Protein AF-A0A930LJI0-F1 (afdb_monomer_lite)

Foldseek 3Di:
DDDDPPVVQDDPPQDPVLVVVLVVLLVVLQQVQLLCQVVVPPDPVRVVVLVCDPVCVSRPDRAHALLSLLLVLLVVLVVVCVVCVNVVHHDDSLVSSLLSLLLLCVLLPHDADPLADDRDDDPSSPDCSSNHHGPDDPLSNVQSNVSDRADCVRGPCVPDPDCSVVSSCSSVVSDDDDD

Structure (mmCIF, N/CA/C/O backbone):
data_AF-A0A930LJI0-F1
#
_entry.id   AF-A0A930LJI0-F1
#
loop_
_atom_site.group_PDB
_atom_site.id
_atom_site.type_symbol
_atom_site.label_atom_id
_atom_site.label_alt_id
_atom_site.label_comp_id
_atom_site.label_asym_id
_atom_site.label_entity_id
_atom_site.label_seq_id
_atom_site.pdbx_PDB_ins_code
_atom_site.Cartn_x
_atom_site.Cartn_y
_atom_site.Cartn_z
_atom_site.occupancy
_atom_site.B_iso_or_equiv
_atom_site.auth_seq_id
_atom_site.auth_comp_id
_atom_site.auth_asym_id
_atom_site.auth_atom_id
_atom_site.pdbx_PDB_model_num
ATOM 1 N N . MET A 1 1 ? 34.549 14.555 -24.178 1.00 36.34 1 MET A N 1
ATOM 2 C CA . MET A 1 1 ? 34.384 14.523 -22.711 1.00 36.34 1 MET A CA 1
ATOM 3 C C . MET A 1 1 ? 33.889 13.132 -22.368 1.00 36.34 1 MET A C 1
ATOM 5 O O . MET A 1 1 ? 32.876 12.730 -22.919 1.00 36.34 1 MET A O 1
ATOM 9 N N . SER A 1 2 ? 34.668 12.366 -21.606 1.00 37.19 2 SER A N 1
ATOM 10 C CA . SER A 1 2 ? 34.331 10.995 -21.212 1.00 37.19 2 SER A CA 1
ATOM 11 C C . SER A 1 2 ? 33.710 11.066 -19.825 1.00 37.19 2 SER A C 1
ATOM 13 O O . SER A 1 2 ? 34.417 11.401 -18.879 1.00 37.19 2 SER A O 1
ATOM 15 N N . PHE A 1 3 ? 32.410 10.811 -19.707 1.00 37.75 3 PHE A N 1
ATOM 16 C CA . PHE A 1 3 ? 31.787 10.624 -18.401 1.00 37.75 3 PHE A CA 1
ATOM 17 C C . PHE A 1 3 ? 32.115 9.206 -17.932 1.00 37.75 3 PHE A C 1
ATOM 19 O O . PHE A 1 3 ? 31.869 8.235 -18.645 1.00 37.75 3 PHE A O 1
ATOM 26 N N . SER A 1 4 ? 32.762 9.103 -16.773 1.00 39.03 4 SER A N 1
ATOM 27 C CA . SER A 1 4 ? 33.000 7.835 -16.090 1.00 39.03 4 SER A CA 1
ATOM 28 C C . SER A 1 4 ? 31.652 7.287 -15.625 1.00 39.03 4 SER A C 1
ATOM 30 O O . SER A 1 4 ? 30.961 7.942 -14.852 1.00 39.03 4 SER A O 1
ATOM 32 N N . SER A 1 5 ? 31.275 6.087 -16.067 1.00 45.69 5 SER A N 1
ATOM 33 C CA . SER A 1 5 ? 30.042 5.400 -15.649 1.00 45.69 5 SER A CA 1
ATOM 34 C C . SER A 1 5 ? 30.022 4.998 -14.166 1.00 45.69 5 SER A C 1
ATOM 36 O O . SER A 1 5 ? 29.050 4.415 -13.703 1.00 45.69 5 SER A O 1
ATOM 38 N N . VAL A 1 6 ? 31.090 5.289 -13.416 1.00 44.69 6 VAL A N 1
ATOM 39 C CA . VAL A 1 6 ? 31.307 4.802 -12.046 1.00 44.69 6 VAL A CA 1
ATOM 40 C C . VAL A 1 6 ? 30.708 5.735 -10.979 1.00 44.69 6 VAL A C 1
ATOM 42 O O . VAL A 1 6 ? 30.554 5.330 -9.832 1.00 44.69 6 VAL A O 1
ATOM 45 N N . GLU A 1 7 ? 30.338 6.975 -11.321 1.00 43.44 7 GLU A N 1
ATOM 46 C CA . GLU A 1 7 ? 29.794 7.933 -10.336 1.00 43.44 7 GLU A CA 1
ATOM 47 C C . GLU A 1 7 ? 28.295 7.758 -10.036 1.00 43.44 7 GLU A C 1
ATOM 49 O O . GLU A 1 7 ? 27.845 8.195 -8.982 1.00 43.44 7 GLU A O 1
ATOM 54 N N . PHE A 1 8 ? 27.528 7.073 -10.892 1.00 43.62 8 PHE A N 1
ATOM 55 C CA . PHE A 1 8 ? 26.078 6.894 -10.700 1.00 43.62 8 PHE A CA 1
ATOM 56 C C . PHE A 1 8 ? 25.689 5.707 -9.802 1.00 43.62 8 PHE A C 1
ATOM 58 O O . PHE A 1 8 ? 24.531 5.592 -9.418 1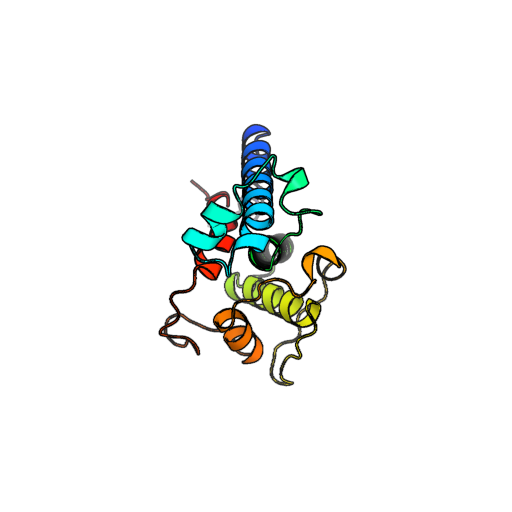.00 43.62 8 PHE A O 1
ATOM 65 N N . THR A 1 9 ? 26.631 4.829 -9.445 1.00 48.28 9 THR A N 1
ATOM 66 C CA . THR A 1 9 ? 26.336 3.548 -8.772 1.00 48.28 9 THR A CA 1
ATOM 67 C C . THR A 1 9 ? 26.712 3.516 -7.290 1.00 48.28 9 THR A C 1
ATOM 69 O O . THR A 1 9 ? 26.698 2.449 -6.674 1.00 48.28 9 THR A O 1
ATOM 72 N N . ARG A 1 10 ? 27.079 4.648 -6.672 1.00 48.38 10 ARG A N 1
ATOM 73 C CA . ARG A 1 10 ? 27.252 4.681 -5.213 1.00 48.38 10 ARG A CA 1
ATOM 74 C C . ARG A 1 10 ? 25.892 4.875 -4.556 1.00 48.38 10 ARG A C 1
ATOM 76 O O . ARG A 1 10 ? 25.404 5.997 -4.461 1.00 48.38 10 ARG A O 1
ATOM 83 N N . ALA A 1 11 ? 25.321 3.779 -4.055 1.00 53.91 11 ALA A N 1
ATOM 84 C CA . ALA A 1 11 ? 24.302 3.872 -3.020 1.00 53.91 11 ALA A CA 1
ATOM 85 C C . ALA A 1 11 ? 24.861 4.771 -1.898 1.00 53.91 11 ALA A C 1
ATOM 87 O O . ALA A 1 11 ? 25.997 4.540 -1.461 1.00 53.91 11 ALA A O 1
ATOM 88 N N . PRO A 1 12 ? 24.142 5.827 -1.480 1.00 58.97 12 PRO A N 1
ATOM 89 C CA . PRO A 1 12 ? 24.613 6.685 -0.403 1.00 58.97 12 PRO A CA 1
ATOM 90 C C . PRO A 1 12 ? 24.889 5.825 0.833 1.00 58.97 12 PRO A C 1
ATOM 92 O O . PRO A 1 12 ? 24.128 4.903 1.127 1.00 58.97 12 PRO A O 1
ATOM 95 N N . GLU A 1 13 ? 25.978 6.103 1.557 1.00 65.31 13 GLU A N 1
ATOM 96 C CA . GLU A 1 13 ? 26.191 5.472 2.861 1.00 65.31 13 GLU A CA 1
ATOM 97 C C . GLU A 1 13 ? 25.025 5.863 3.773 1.00 65.31 13 GLU A C 1
ATOM 99 O O . GLU A 1 13 ? 24.889 7.011 4.202 1.00 65.31 13 GLU A O 1
ATOM 104 N N . VAL A 1 14 ? 24.140 4.902 4.026 1.00 72.12 14 VAL A N 1
ATOM 105 C CA . VAL A 1 14 ? 22.992 5.100 4.899 1.00 72.12 14 VAL A CA 1
ATOM 106 C C . VAL A 1 14 ? 23.476 5.042 6.342 1.00 72.12 14 VAL A C 1
ATOM 108 O O . VAL A 1 14 ? 23.931 4.000 6.813 1.00 72.12 14 VAL A O 1
ATOM 111 N N . SER A 1 15 ? 23.369 6.159 7.062 1.00 82.69 15 SER A N 1
ATOM 112 C CA . SER A 1 15 ? 23.723 6.188 8.481 1.00 82.69 15 SER A CA 1
ATOM 113 C C . SER A 1 15 ? 22.776 5.300 9.300 1.00 82.69 15 SER A C 1
ATOM 115 O O . SER A 1 15 ? 21.596 5.138 8.965 1.00 82.69 15 SER A O 1
ATOM 117 N N . VAL A 1 16 ? 23.269 4.748 10.412 1.00 84.44 16 VAL A N 1
ATOM 118 C CA . VAL A 1 16 ? 22.453 3.940 11.338 1.00 84.44 16 VAL A CA 1
ATOM 119 C C . VAL A 1 16 ? 21.256 4.748 11.852 1.00 84.44 16 VAL A C 1
ATOM 121 O O . VAL A 1 16 ? 20.156 4.216 11.998 1.00 84.44 16 VAL A O 1
ATOM 124 N N . GLU A 1 17 ? 21.433 6.052 12.061 1.00 87.94 17 GLU A N 1
ATOM 125 C CA . GLU A 1 17 ? 20.367 6.970 12.462 1.00 87.94 17 GLU A CA 1
ATOM 126 C C . GLU A 1 17 ? 19.293 7.116 11.380 1.00 87.94 17 GLU A C 1
ATOM 128 O O . GLU A 1 17 ? 18.106 7.175 11.698 1.00 87.94 17 GLU A O 1
ATOM 133 N N . PHE A 1 18 ? 19.669 7.163 10.097 1.00 86.56 18 PHE A N 1
ATOM 134 C CA . PHE A 1 18 ? 18.693 7.203 9.009 1.00 86.56 18 PHE A CA 1
ATOM 135 C C . PHE A 1 18 ? 17.894 5.904 8.929 1.00 86.56 18 PHE A C 1
ATOM 137 O O . PHE A 1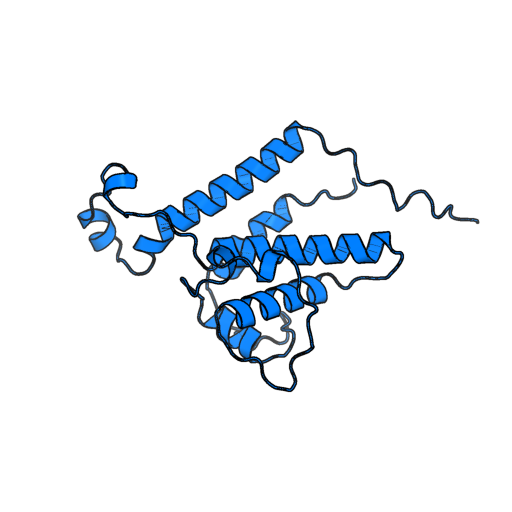 18 ? 16.665 5.962 8.935 1.00 86.56 18 PHE A O 1
ATOM 144 N N . ALA A 1 19 ? 18.562 4.749 8.947 1.00 87.06 19 ALA A N 1
ATOM 145 C CA . ALA A 1 19 ? 17.883 3.453 8.963 1.00 87.06 19 ALA A CA 1
ATOM 146 C C . ALA A 1 19 ? 16.935 3.326 10.172 1.00 87.06 19 ALA A C 1
ATOM 148 O O . ALA A 1 19 ? 15.802 2.860 10.041 1.00 87.06 19 ALA A O 1
ATOM 149 N N . GLY A 1 20 ? 17.360 3.821 11.341 1.00 91.38 20 GLY A N 1
ATOM 150 C CA . GLY A 1 20 ? 16.529 3.904 12.539 1.00 91.38 20 GLY A CA 1
ATOM 151 C C . GLY A 1 20 ? 15.285 4.778 12.356 1.00 91.38 20 GLY A C 1
ATOM 152 O O . GLY A 1 20 ? 14.198 4.373 12.765 1.00 91.38 20 GLY A O 1
ATOM 153 N N . ARG A 1 21 ? 15.409 5.942 11.703 1.00 90.19 21 ARG A N 1
ATOM 154 C CA . ARG A 1 21 ? 14.270 6.826 11.391 1.00 90.19 21 ARG A CA 1
ATOM 155 C C . ARG A 1 21 ? 13.293 6.195 10.405 1.00 90.19 21 ARG A C 1
ATOM 157 O O . ARG A 1 21 ? 12.093 6.267 10.644 1.00 90.19 21 ARG A O 1
ATOM 164 N N . VAL A 1 22 ? 13.791 5.553 9.347 1.00 90.44 22 VAL A N 1
ATOM 165 C CA . VAL A 1 22 ? 12.955 4.835 8.370 1.00 90.44 22 VAL A CA 1
ATOM 166 C C . VAL A 1 22 ? 12.169 3.731 9.071 1.00 90.44 22 VAL A C 1
ATOM 168 O O . VAL A 1 22 ? 10.948 3.680 8.971 1.00 90.44 22 VAL A O 1
ATOM 171 N N . ARG A 1 23 ? 12.846 2.889 9.859 1.00 91.94 23 ARG A N 1
ATOM 172 C CA . ARG A 1 23 ? 12.180 1.830 10.625 1.00 91.94 23 ARG A CA 1
ATOM 173 C C . ARG A 1 23 ? 11.162 2.396 11.615 1.00 91.94 23 ARG A C 1
ATOM 175 O O . ARG A 1 23 ? 10.063 1.866 11.717 1.00 91.94 23 ARG A O 1
ATOM 182 N N . GLY A 1 24 ? 11.515 3.465 12.329 1.00 93.88 24 GLY A N 1
ATOM 183 C CA . GLY A 1 24 ? 10.617 4.139 13.265 1.00 93.88 24 GLY A CA 1
ATOM 184 C C . GLY A 1 24 ? 9.353 4.662 12.586 1.00 93.88 24 GLY A C 1
ATOM 185 O O . GLY A 1 24 ? 8.263 4.432 13.099 1.00 93.88 24 GLY A O 1
ATOM 186 N N . LEU A 1 25 ? 9.494 5.290 11.413 1.00 93.06 25 LEU A N 1
ATOM 187 C CA . LEU A 1 25 ? 8.374 5.727 10.581 1.00 93.06 25 LEU A CA 1
ATOM 188 C C . LEU A 1 25 ? 7.480 4.540 10.208 1.00 93.06 25 LEU A C 1
ATOM 190 O O . LEU A 1 25 ? 6.297 4.567 10.518 1.00 93.06 25 LEU A O 1
ATOM 194 N N . LEU A 1 26 ? 8.040 3.484 9.610 1.00 93.00 26 LEU A N 1
ATOM 195 C CA . LEU A 1 26 ? 7.253 2.337 9.143 1.00 93.00 26 LEU A CA 1
ATOM 196 C C . LEU A 1 26 ? 6.532 1.618 10.290 1.00 93.00 26 LEU A C 1
ATOM 198 O O . LEU A 1 26 ? 5.349 1.309 10.170 1.00 93.00 26 LEU A O 1
ATOM 202 N N . CYS A 1 27 ? 7.204 1.403 11.425 1.00 94.06 27 CYS A N 1
ATOM 203 C CA . CYS A 1 27 ? 6.576 0.799 12.599 1.00 94.06 27 CYS A CA 1
ATOM 204 C C . CYS A 1 27 ? 5.474 1.689 13.190 1.00 94.06 27 CYS A C 1
ATOM 206 O O . CYS A 1 27 ? 4.432 1.175 13.586 1.00 94.06 27 CYS A O 1
ATOM 208 N N . ALA A 1 28 ? 5.685 3.007 13.261 1.00 93.69 28 ALA A N 1
ATOM 209 C CA . ALA A 1 28 ? 4.684 3.933 13.781 1.00 93.69 28 ALA A CA 1
ATOM 210 C C . ALA A 1 28 ? 3.472 4.052 12.846 1.00 93.69 28 ALA A C 1
ATOM 212 O O . ALA A 1 28 ? 2.344 4.078 13.330 1.00 93.69 28 ALA A O 1
ATOM 213 N N . SER A 1 29 ? 3.692 4.075 11.529 1.00 93.75 29 SER A N 1
ATOM 214 C CA . SER A 1 29 ? 2.626 4.051 10.525 1.00 93.75 29 SER A CA 1
ATOM 215 C C . SER A 1 29 ? 1.798 2.771 10.624 1.00 93.75 29 SER A C 1
ATOM 217 O O . SER A 1 29 ? 0.581 2.863 10.732 1.00 93.75 29 SER A O 1
ATOM 219 N N . ALA A 1 30 ? 2.442 1.601 10.686 1.00 94.44 30 ALA A N 1
ATOM 220 C CA . ALA A 1 30 ? 1.743 0.322 10.820 1.00 94.44 30 ALA A CA 1
ATOM 221 C C . ALA A 1 30 ? 0.980 0.198 12.148 1.00 94.44 30 ALA A C 1
ATOM 223 O O . ALA A 1 30 ? -0.122 -0.338 12.187 1.00 94.44 30 ALA A O 1
ATOM 224 N N . LEU A 1 31 ? 1.540 0.726 13.242 1.00 92.62 31 LEU A N 1
ATOM 225 C CA . LEU A 1 31 ? 0.843 0.783 14.526 1.00 92.62 31 LEU A CA 1
ATOM 226 C C . LEU A 1 31 ? -0.367 1.726 14.471 1.00 92.62 31 LEU A C 1
ATOM 228 O O . LEU A 1 31 ? -1.419 1.392 15.006 1.00 92.62 31 LEU A O 1
ATOM 232 N N . GLY A 1 32 ? -0.222 2.895 13.842 1.00 91.94 32 GLY A N 1
ATOM 233 C CA . GLY A 1 32 ? -1.313 3.850 13.660 1.00 91.94 32 GLY A CA 1
ATOM 234 C C . GLY A 1 32 ? -2.459 3.265 12.837 1.00 91.94 32 GLY A C 1
ATOM 235 O O . GLY A 1 32 ? -3.610 3.377 13.248 1.00 91.94 32 GLY A O 1
ATOM 236 N N . ASP A 1 33 ? -2.130 2.587 11.739 1.00 94.19 33 ASP A N 1
ATOM 237 C CA . ASP A 1 33 ? -3.077 1.820 10.929 1.00 94.19 33 ASP A CA 1
ATOM 238 C C . ASP A 1 33 ? -3.767 0.733 11.766 1.00 94.19 33 ASP A C 1
ATOM 240 O O . ASP A 1 33 ? -4.981 0.761 11.926 1.00 94.19 33 ASP A O 1
ATOM 244 N N . ALA A 1 34 ? -3.012 -0.155 12.421 1.00 92.50 34 ALA A N 1
ATOM 245 C CA . ALA A 1 34 ? -3.603 -1.255 13.184 1.00 92.50 34 ALA A CA 1
ATOM 246 C C . ALA A 1 34 ? -4.501 -0.798 14.351 1.00 92.50 34 ALA A C 1
ATOM 248 O O . ALA A 1 34 ? -5.465 -1.479 14.700 1.00 92.50 34 ALA A O 1
ATOM 249 N N . LEU A 1 35 ? -4.202 0.355 14.958 1.00 89.25 35 LEU A N 1
ATOM 250 C CA . LEU A 1 35 ? -5.051 0.969 15.983 1.00 89.25 35 LEU A CA 1
ATOM 251 C C . LEU A 1 35 ? -6.272 1.688 15.390 1.00 89.25 35 LEU A C 1
ATOM 253 O O . LEU A 1 35 ? -7.312 1.758 16.044 1.00 89.25 35 LEU A O 1
ATOM 257 N N . GLY A 1 36 ? -6.144 2.252 14.189 1.00 89.50 36 GLY A N 1
ATOM 258 C CA . GLY A 1 36 ? -7.196 3.006 13.510 1.00 89.50 36 GLY A CA 1
ATOM 259 C C . GLY A 1 36 ? -8.182 2.132 12.737 1.00 89.50 36 GLY A C 1
ATOM 260 O O . GLY A 1 36 ? -9.370 2.443 12.712 1.00 89.50 36 GLY A O 1
ATOM 261 N N . TYR A 1 37 ? -7.726 1.021 12.162 1.00 91.19 37 TYR A N 1
ATOM 262 C CA . TYR A 1 37 ? -8.519 0.146 11.300 1.00 91.19 37 TYR A CA 1
ATOM 263 C C . TYR A 1 37 ? -9.821 -0.357 11.958 1.00 91.19 37 TYR A C 1
ATOM 265 O O . TYR A 1 37 ? -10.884 -0.226 11.349 1.00 91.19 37 TYR A O 1
ATOM 273 N N . PRO A 1 38 ? -9.829 -0.824 13.225 1.00 87.75 38 PRO A N 1
ATOM 274 C CA . PRO A 1 38 ? -11.070 -1.214 13.901 1.00 87.75 38 PRO A CA 1
ATOM 275 C C . PRO A 1 38 ? -12.072 -0.063 14.111 1.00 87.75 38 PRO A C 1
ATOM 277 O O . PRO A 1 38 ? -13.231 -0.313 14.440 1.00 87.75 38 PRO A O 1
ATOM 280 N N . LEU A 1 39 ? -11.628 1.189 13.963 1.00 87.12 39 LEU A N 1
ATOM 281 C CA . LEU A 1 39 ? -12.405 2.404 14.208 1.00 87.12 39 LEU A CA 1
ATOM 282 C C . LEU A 1 39 ? -12.888 3.090 12.924 1.00 87.12 39 LEU A C 1
ATOM 284 O O . LEU A 1 39 ? -13.708 3.998 13.016 1.00 87.12 39 LEU A O 1
ATOM 288 N N . GLU A 1 40 ? -12.407 2.681 11.746 1.00 85.06 40 GLU A N 1
ATOM 289 C CA . GLU A 1 40 ? -12.537 3.423 10.480 1.00 85.06 40 GLU A CA 1
ATOM 290 C C . GLU A 1 40 ? -13.992 3.765 10.094 1.00 85.06 40 GLU A C 1
ATOM 292 O O . GLU A 1 40 ? -14.257 4.800 9.483 1.00 85.06 40 GLU A O 1
ATOM 297 N N . LEU A 1 41 ? -14.953 2.925 10.488 1.00 85.38 41 LEU A N 1
ATOM 298 C CA . LEU A 1 41 ? -16.378 3.087 10.168 1.00 85.38 41 LEU A CA 1
ATOM 299 C C . LEU A 1 41 ? -17.231 3.579 11.345 1.00 85.38 41 LEU A C 1
ATOM 301 O O . LEU A 1 41 ? -18.458 3.642 11.231 1.00 85.38 41 LEU A O 1
ATOM 305 N N . LEU A 1 42 ? -16.607 3.895 12.479 1.00 88.50 42 LEU A N 1
ATOM 306 C CA . LEU A 1 42 ? -17.301 4.378 13.664 1.00 88.50 42 LEU A CA 1
ATOM 307 C C . LEU A 1 42 ? -17.452 5.903 13.627 1.00 88.50 42 LEU A C 1
ATOM 309 O O . LEU A 1 42 ? -16.551 6.634 13.216 1.00 88.50 42 LEU A O 1
ATOM 313 N N . SER A 1 43 ? -18.592 6.402 14.104 1.00 90.44 43 SER A N 1
ATOM 314 C CA . SER A 1 43 ? -18.772 7.828 14.372 1.00 90.44 43 SER A CA 1
ATOM 315 C C . SER A 1 43 ? -17.930 8.271 15.572 1.00 90.44 43 SER A C 1
ATOM 317 O O . SER A 1 43 ? -17.523 7.459 16.405 1.00 90.44 43 SER A O 1
ATOM 319 N N . ALA A 1 44 ? -17.704 9.579 15.712 1.00 89.94 44 ALA A N 1
ATOM 320 C CA . ALA A 1 44 ? -16.976 10.123 16.858 1.00 89.94 44 ALA A CA 1
ATOM 321 C C . ALA A 1 44 ? -17.633 9.745 18.201 1.00 89.94 44 ALA A C 1
ATOM 323 O O . ALA A 1 44 ? -16.935 9.459 19.173 1.00 89.94 44 ALA A O 1
ATOM 324 N N . GLU A 1 45 ? -18.967 9.696 18.245 1.00 90.75 45 GLU A N 1
ATOM 325 C CA . GLU A 1 45 ? -19.739 9.256 19.409 1.00 90.75 45 GLU A CA 1
ATOM 326 C C . GLU A 1 45 ? -19.496 7.774 19.706 1.00 90.75 45 GLU A C 1
ATOM 328 O O . GLU A 1 45 ? -19.211 7.426 20.848 1.00 90.75 45 GLU A O 1
ATOM 333 N N . GLN A 1 46 ? -19.522 6.913 18.683 1.00 88.19 46 GLN A N 1
ATOM 334 C CA . GLN A 1 46 ? -19.2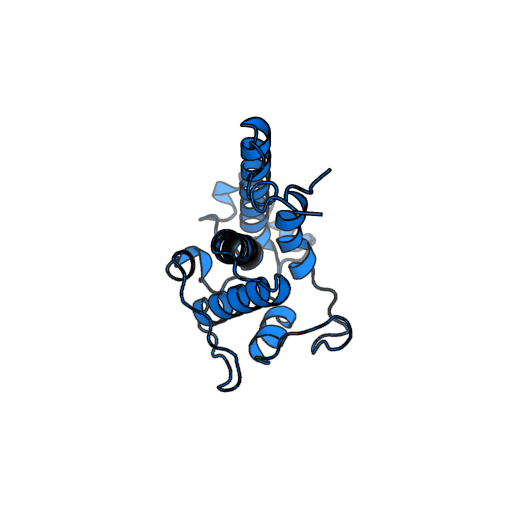49 5.480 18.836 1.00 88.19 46 GLN A CA 1
ATOM 335 C C . GLN A 1 46 ? -17.815 5.228 19.324 1.00 88.19 46 GLN A C 1
ATOM 337 O O . GLN A 1 46 ? -17.605 4.424 20.229 1.00 88.19 46 GLN A O 1
ATOM 342 N N . ILE A 1 47 ? -16.831 5.960 18.791 1.00 85.81 47 ILE A N 1
ATOM 343 C CA . ILE A 1 47 ? -15.435 5.893 19.250 1.00 85.81 47 ILE A CA 1
ATOM 344 C C . ILE A 1 47 ? -15.328 6.333 20.718 1.00 85.81 47 ILE A C 1
ATOM 346 O O . ILE A 1 47 ? -14.628 5.695 21.509 1.00 85.81 47 ILE A O 1
ATOM 350 N N . ALA A 1 48 ? -16.030 7.403 21.105 1.00 84.69 48 ALA A N 1
ATOM 351 C CA . ALA A 1 48 ? -16.046 7.882 22.484 1.00 84.69 48 ALA A CA 1
ATOM 352 C C . ALA A 1 48 ? -16.702 6.871 23.444 1.00 84.69 48 ALA A C 1
ATOM 354 O O . ALA A 1 48 ? -16.201 6.668 24.551 1.00 84.69 48 ALA A O 1
ATOM 355 N N . GLU A 1 49 ? -17.775 6.201 23.015 1.00 82.81 49 GLU A N 1
ATOM 356 C CA . GLU A 1 49 ? -18.473 5.154 23.774 1.00 82.81 49 GLU A CA 1
ATOM 357 C C . GLU A 1 49 ? -17.633 3.887 23.955 1.00 82.81 49 GLU A C 1
ATOM 359 O O . GLU A 1 49 ? -17.668 3.281 25.030 1.00 82.81 49 GLU A O 1
ATOM 364 N N . CYS A 1 50 ? -16.827 3.513 22.953 1.00 73.81 50 CYS A N 1
ATOM 365 C CA . CYS A 1 50 ? -15.862 2.419 23.074 1.00 73.81 50 CYS A CA 1
ATOM 366 C C . CYS A 1 50 ? -14.852 2.656 24.206 1.00 73.81 50 CYS A C 1
ATOM 368 O O . CYS A 1 50 ? -14.262 1.686 24.687 1.00 73.81 50 CYS A O 1
ATOM 370 N N . ALA A 1 51 ? -14.680 3.918 24.637 1.00 68.56 51 ALA A N 1
ATOM 371 C CA . ALA A 1 51 ? -13.832 4.348 25.743 1.00 68.56 51 ALA A CA 1
ATOM 372 C C . ALA A 1 51 ? -12.512 3.569 25.746 1.00 68.56 51 ALA A C 1
ATOM 374 O O . ALA A 1 51 ? -12.297 2.810 26.695 1.00 68.56 51 ALA A O 1
ATOM 375 N N . PRO A 1 52 ? -11.695 3.673 24.671 1.00 64.31 52 PRO A N 1
ATOM 376 C CA . PRO A 1 52 ? -10.620 2.734 24.374 1.00 64.31 52 PRO A CA 1
ATOM 377 C C . PRO A 1 52 ? -9.745 2.549 25.615 1.00 64.31 52 PRO A C 1
ATOM 379 O O . PRO A 1 52 ? -8.921 3.394 25.968 1.00 64.31 52 PRO A O 1
ATOM 382 N N . LYS A 1 53 ? -10.002 1.445 26.328 1.00 59.00 53 LYS A N 1
ATOM 383 C CA . LYS A 1 53 ? -9.215 0.952 27.466 1.00 59.00 53 LYS A CA 1
ATOM 384 C C . LYS A 1 53 ? -7.824 0.569 26.925 1.00 59.00 53 LYS A C 1
ATOM 386 O O . LYS A 1 53 ? -7.613 0.758 25.727 1.00 59.00 53 LYS A O 1
ATOM 391 N N . PRO A 1 54 ? -6.844 0.078 27.722 1.00 58.59 54 PRO A N 1
ATOM 392 C CA . PRO A 1 54 ? -5.545 -0.306 27.162 1.00 58.59 54 PRO A CA 1
ATOM 393 C C . PRO A 1 54 ? -5.764 -1.088 25.867 1.00 58.59 54 PRO A C 1
ATOM 395 O O . PRO A 1 54 ? -6.555 -2.027 25.855 1.00 58.59 54 PRO A O 1
ATOM 398 N N . TRP A 1 55 ? -5.191 -0.587 24.781 1.00 62.66 55 TRP A N 1
ATOM 399 C CA . TRP A 1 55 ? -5.500 -0.884 23.374 1.00 62.66 55 TRP A CA 1
ATOM 400 C C . TRP A 1 55 ? -5.569 -2.395 23.084 1.00 62.66 55 TRP A C 1
ATOM 402 O O . TRP A 1 55 ? -6.436 -2.842 22.338 1.00 62.66 55 TRP A O 1
ATOM 412 N N . GLU A 1 56 ? -4.763 -3.182 23.799 1.00 60.41 56 GLU A N 1
ATOM 413 C CA . GLU A 1 56 ? -4.751 -4.655 23.849 1.00 60.41 56 GLU A CA 1
ATOM 414 C C . GLU A 1 56 ? -6.117 -5.267 24.208 1.00 60.41 56 GLU A C 1
ATOM 416 O O . GLU A 1 56 ? -6.537 -6.279 23.658 1.00 60.41 56 GLU A O 1
ATOM 421 N N . SER A 1 57 ? -6.826 -4.648 25.152 1.00 57.84 57 SER A N 1
ATOM 422 C CA . SER A 1 57 ? -8.122 -5.102 25.666 1.00 57.84 57 SER A CA 1
ATOM 423 C C . SER A 1 57 ? -9.319 -4.582 24.869 1.00 57.84 57 SER A C 1
ATOM 425 O O . SER A 1 57 ? -10.419 -5.107 25.030 1.00 57.84 57 SER A O 1
ATOM 427 N N . ALA A 1 58 ? -9.122 -3.555 24.037 1.00 55.28 58 ALA A N 1
ATOM 428 C CA . ALA A 1 58 ? -10.196 -2.892 23.303 1.00 55.28 58 ALA A CA 1
ATOM 429 C C . ALA A 1 58 ? -10.391 -3.452 21.884 1.00 55.28 58 ALA A C 1
ATOM 431 O O . ALA A 1 58 ? -11.525 -3.475 21.410 1.00 55.28 58 ALA A O 1
ATOM 432 N N . PHE A 1 59 ? -9.322 -3.929 21.229 1.00 64.94 59 PHE A N 1
ATOM 433 C CA . PHE A 1 59 ? -9.357 -4.243 19.792 1.00 64.94 59 PHE A CA 1
ATOM 434 C C . PHE A 1 59 ? -8.885 -5.653 19.405 1.00 64.94 59 PHE A C 1
ATOM 436 O O . PHE A 1 59 ? -8.895 -5.989 18.225 1.00 64.94 59 PHE A O 1
ATOM 443 N N . GLY A 1 60 ? -8.555 -6.517 20.372 1.00 71.94 60 GLY A N 1
ATOM 444 C CA . GLY A 1 60 ? -8.116 -7.886 20.084 1.00 71.94 60 GLY A CA 1
ATOM 445 C C . GLY A 1 60 ? -6.743 -7.924 19.406 1.00 71.94 60 GLY A C 1
ATOM 446 O O . GLY A 1 60 ? -5.824 -7.225 19.827 1.00 71.94 60 GLY A O 1
ATOM 447 N N . GLU A 1 61 ? -6.588 -8.775 18.390 1.00 83.12 61 GLU A N 1
ATOM 448 C CA . GLU A 1 61 ? -5.363 -8.839 17.588 1.00 83.12 61 GLU A CA 1
ATOM 449 C C . GLU A 1 61 ? -5.201 -7.564 16.745 1.00 83.12 61 GLU A C 1
ATOM 451 O O . GLU A 1 61 ? -6.131 -7.139 16.061 1.00 83.12 61 GLU A O 1
ATOM 456 N N . LEU A 1 62 ? -4.014 -6.953 16.792 1.00 86.56 62 LEU A N 1
ATOM 457 C CA . LEU A 1 62 ? -3.693 -5.769 15.997 1.00 86.56 62 LEU A CA 1
ATOM 458 C C . LEU A 1 62 ? -3.388 -6.185 14.557 1.00 86.56 62 LEU A C 1
ATOM 460 O O . LEU A 1 62 ? -2.313 -6.705 14.264 1.00 86.56 62 LEU A O 1
ATOM 464 N N . LEU A 1 63 ? -4.352 -5.941 13.675 1.00 92.06 63 LEU A N 1
ATOM 465 C CA . LEU A 1 63 ? -4.290 -6.265 12.255 1.00 92.06 63 LEU A CA 1
ATOM 466 C C . LEU A 1 63 ? -4.018 -5.005 11.438 1.00 92.06 63 LEU A C 1
ATOM 468 O O . LEU A 1 63 ? -4.671 -3.989 11.651 1.00 92.06 63 LEU A O 1
ATOM 472 N N . VAL A 1 64 ? -3.111 -5.090 10.469 1.00 95.06 64 VAL A N 1
ATOM 473 C CA . VAL A 1 64 ? -2.849 -3.989 9.529 1.00 95.06 64 VAL A CA 1
ATOM 474 C C . VAL A 1 64 ? -3.829 -4.007 8.345 1.00 95.06 64 VAL A C 1
ATOM 476 O O . VAL A 1 64 ? -4.229 -5.080 7.884 1.00 95.06 64 VAL A O 1
ATOM 479 N N . SER A 1 65 ? -4.214 -2.840 7.829 1.00 96.56 65 SER A N 1
ATOM 480 C CA . SER A 1 65 ? -5.159 -2.687 6.712 1.00 96.56 65 SER A CA 1
ATOM 481 C C . SER A 1 65 ? -4.449 -2.407 5.381 1.00 96.56 65 SER A C 1
ATOM 483 O O . SER A 1 65 ? -3.220 -2.478 5.290 1.00 96.56 65 SER A O 1
ATOM 485 N N . ASP A 1 66 ? -5.216 -2.114 4.328 1.00 97.19 66 ASP A N 1
ATOM 486 C CA . ASP A 1 66 ? -4.705 -1.716 3.019 1.00 97.19 66 ASP A CA 1
ATOM 487 C C . ASP A 1 66 ? -3.744 -0.525 3.095 1.00 97.19 66 ASP A C 1
ATOM 489 O O . ASP A 1 66 ? -2.831 -0.454 2.276 1.00 97.19 66 ASP A O 1
ATOM 493 N N . ASP A 1 67 ? -3.860 0.340 4.103 1.00 96.69 67 ASP A N 1
ATOM 494 C CA . ASP A 1 67 ? -2.930 1.443 4.347 1.00 96.69 67 ASP A CA 1
ATOM 495 C C . ASP A 1 67 ? -1.480 0.958 4.531 1.00 96.69 67 ASP A C 1
ATOM 497 O O . ASP A 1 67 ? -0.573 1.385 3.801 1.00 96.69 67 ASP A O 1
ATOM 501 N N . THR A 1 68 ? -1.230 0.028 5.460 1.00 97.19 68 THR A N 1
ATOM 502 C CA . THR A 1 68 ? 0.112 -0.558 5.629 1.00 97.19 68 THR A CA 1
ATOM 503 C C . THR A 1 68 ? 0.481 -1.440 4.449 1.00 97.19 68 THR A C 1
ATOM 505 O O . THR A 1 68 ? 1.612 -1.369 3.969 1.00 97.19 68 THR A O 1
ATOM 508 N N . GLN A 1 69 ? -0.455 -2.260 3.961 1.00 98.06 69 GLN A N 1
ATOM 509 C CA . GLN A 1 69 ? -0.181 -3.191 2.867 1.00 98.06 69 GLN A CA 1
ATOM 510 C C . GLN A 1 69 ? 0.297 -2.430 1.626 1.00 98.06 69 GLN A C 1
ATOM 512 O O . GLN A 1 69 ? 1.402 -2.665 1.139 1.00 98.06 69 GLN A O 1
ATOM 517 N N . LEU A 1 70 ? -0.466 -1.436 1.170 1.00 97.94 70 LEU A N 1
ATOM 518 C CA . LEU A 1 70 ? -0.102 -0.596 0.033 1.00 97.94 70 LEU A CA 1
ATOM 519 C C . LEU A 1 70 ? 1.154 0.231 0.308 1.00 97.94 70 LEU A C 1
ATOM 521 O O . LEU A 1 70 ? 1.912 0.461 -0.626 1.00 97.94 70 LEU A O 1
ATOM 525 N N . THR A 1 71 ? 1.427 0.642 1.551 1.00 97.06 71 THR A N 1
ATOM 526 C CA . THR A 1 71 ? 2.711 1.274 1.909 1.00 97.06 71 THR A CA 1
ATOM 527 C C . THR A 1 71 ? 3.892 0.325 1.684 1.00 97.06 71 THR A C 1
ATOM 529 O O . THR A 1 71 ? 4.902 0.731 1.108 1.00 97.06 71 THR A O 1
ATOM 532 N N . CYS A 1 72 ? 3.775 -0.944 2.076 1.00 96.94 72 CYS A N 1
ATOM 533 C CA . CYS A 1 72 ? 4.806 -1.949 1.823 1.00 96.94 72 CYS A CA 1
ATOM 534 C C . CYS A 1 72 ? 4.968 -2.239 0.322 1.00 96.94 72 CYS A C 1
ATOM 536 O O . CYS A 1 72 ? 6.098 -2.309 -0.156 1.00 96.94 72 CYS A O 1
ATOM 538 N N . PHE A 1 73 ? 3.871 -2.321 -0.438 1.00 97.81 73 PHE A N 1
ATOM 539 C CA . PHE A 1 73 ? 3.933 -2.468 -1.898 1.00 97.81 73 PHE A CA 1
ATOM 540 C C . PHE A 1 73 ? 4.506 -1.223 -2.603 1.00 97.81 73 PHE A C 1
ATOM 542 O O . PHE A 1 73 ? 5.190 -1.367 -3.613 1.00 97.81 73 PHE A O 1
ATOM 549 N N . THR A 1 74 ? 4.325 -0.011 -2.060 1.00 96.94 74 THR A N 1
ATOM 550 C CA . THR A 1 74 ? 5.037 1.195 -2.529 1.00 96.94 74 THR A CA 1
ATOM 551 C C . THR A 1 74 ? 6.547 1.013 -2.402 1.00 96.94 74 THR A C 1
ATOM 553 O O . THR A 1 74 ? 7.287 1.279 -3.346 1.00 96.94 74 THR A O 1
ATOM 556 N N . LEU A 1 75 ? 7.016 0.560 -1.234 1.00 95.25 75 LEU A N 1
ATOM 557 C CA . LEU A 1 75 ? 8.441 0.330 -0.991 1.00 95.25 75 LEU A CA 1
ATOM 558 C C . LEU A 1 75 ? 8.998 -0.769 -1.896 1.00 95.25 75 LEU A C 1
ATOM 560 O O . LEU A 1 75 ? 10.075 -0.588 -2.450 1.00 95.25 75 LEU A O 1
ATOM 564 N N . ASP A 1 76 ? 8.256 -1.858 -2.092 1.00 96.38 76 ASP A N 1
ATOM 565 C CA . ASP A 1 76 ? 8.648 -2.943 -2.993 1.00 96.38 76 ASP A CA 1
ATOM 566 C C . ASP A 1 76 ? 8.767 -2.472 -4.454 1.00 96.38 76 ASP A C 1
ATOM 568 O O . ASP A 1 76 ? 9.770 -2.753 -5.107 1.00 96.38 76 ASP A O 1
ATOM 572 N N . GLY A 1 77 ? 7.818 -1.665 -4.944 1.00 96.06 77 GLY A N 1
ATOM 573 C CA . GLY A 1 77 ? 7.920 -1.047 -6.271 1.00 96.06 77 GLY A CA 1
ATOM 574 C C . GLY A 1 77 ? 9.137 -0.122 -6.411 1.00 96.06 77 GLY A C 1
ATOM 575 O O . GLY A 1 77 ? 9.779 -0.095 -7.456 1.00 96.06 77 GLY A O 1
ATOM 576 N N . LEU A 1 78 ? 9.515 0.602 -5.353 1.00 93.88 78 LEU A N 1
ATOM 577 C CA . LEU A 1 78 ? 10.731 1.429 -5.347 1.00 93.88 78 LEU A CA 1
ATOM 578 C C . LEU A 1 78 ? 12.009 0.588 -5.278 1.00 93.88 78 LEU A C 1
ATOM 580 O O . LEU A 1 78 ? 13.019 0.956 -5.874 1.00 93.88 78 LEU A O 1
ATOM 584 N N . THR A 1 79 ? 11.983 -0.542 -4.574 1.00 92.75 79 THR A N 1
ATOM 585 C CA . THR A 1 79 ? 13.079 -1.513 -4.600 1.00 92.75 79 THR A CA 1
ATOM 586 C C . THR A 1 79 ? 13.263 -2.078 -6.007 1.00 92.75 79 THR A C 1
ATOM 588 O O . THR A 1 79 ? 14.395 -2.123 -6.480 1.00 92.75 79 THR A O 1
ATOM 591 N N . GLU A 1 80 ? 12.174 -2.399 -6.710 1.00 94.12 80 GLU A N 1
ATOM 592 C CA . GLU A 1 80 ? 12.208 -2.839 -8.110 1.00 94.12 80 GLU A CA 1
ATOM 593 C C . GLU A 1 80 ? 12.880 -1.784 -9.013 1.00 94.12 80 GLU A C 1
ATOM 595 O O . GLU A 1 80 ? 13.790 -2.114 -9.768 1.00 94.12 80 GLU A O 1
ATOM 600 N N . VAL A 1 81 ? 12.560 -0.493 -8.864 1.00 93.56 81 VAL A N 1
ATOM 601 C CA . VAL A 1 81 ? 13.258 0.592 -9.591 1.00 93.56 81 VAL A CA 1
ATOM 602 C C . VAL A 1 81 ? 14.775 0.549 -9.374 1.00 93.56 81 VAL A C 1
ATOM 604 O O . VAL A 1 81 ? 15.552 0.690 -10.322 1.00 93.56 81 VAL A O 1
ATOM 607 N N . LEU A 1 82 ? 15.216 0.380 -8.124 1.00 90.62 82 LEU A N 1
ATOM 608 C CA . LEU A 1 82 ? 16.639 0.351 -7.783 1.00 90.62 82 LEU A CA 1
ATOM 609 C C . LEU A 1 82 ? 17.342 -0.883 -8.354 1.00 90.62 82 LEU A C 1
ATOM 611 O O . LEU A 1 82 ? 18.472 -0.766 -8.819 1.00 90.62 82 LEU A O 1
ATOM 615 N N . GLU A 1 83 ? 16.694 -2.045 -8.326 1.00 92.62 83 GLU A N 1
ATOM 616 C CA . GLU A 1 83 ? 17.220 -3.287 -8.902 1.00 92.62 83 GLU A CA 1
ATOM 617 C C . GLU A 1 83 ? 17.497 -3.122 -10.400 1.00 92.62 83 GLU A C 1
ATOM 619 O O . GLU A 1 83 ? 18.632 -3.310 -10.836 1.00 92.62 83 GLU A O 1
ATOM 624 N N . TRP A 1 84 ? 16.506 -2.658 -11.165 1.00 92.56 84 TRP A N 1
ATOM 625 C CA . TRP A 1 84 ? 16.644 -2.434 -12.607 1.00 92.56 84 TRP A CA 1
ATOM 626 C C . TRP A 1 84 ? 17.736 -1.404 -12.928 1.00 92.56 84 TRP A C 1
ATOM 628 O O . TRP A 1 84 ? 18.593 -1.650 -13.780 1.00 92.56 84 TRP A O 1
ATOM 638 N N . ASN A 1 85 ? 17.768 -0.283 -12.199 1.00 90.00 85 ASN A N 1
ATOM 639 C CA . ASN A 1 85 ? 18.806 0.734 -12.375 1.00 90.00 85 ASN A CA 1
ATOM 640 C C . ASN A 1 85 ? 20.212 0.190 -12.066 1.00 90.00 85 ASN A C 1
ATOM 642 O O . ASN A 1 85 ? 21.162 0.494 -12.790 1.00 90.00 85 ASN A O 1
ATOM 646 N N . ASN A 1 86 ? 20.360 -0.642 -11.029 1.00 89.19 86 ASN A N 1
ATOM 647 C CA . ASN A 1 86 ? 21.635 -1.280 -10.681 1.00 89.19 86 ASN A CA 1
ATOM 648 C C . ASN A 1 86 ? 22.088 -2.307 -11.731 1.00 89.19 86 ASN A C 1
ATOM 650 O O . ASN A 1 86 ? 23.289 -2.526 -11.895 1.00 89.19 86 ASN A O 1
ATOM 654 N N . GLU A 1 87 ? 21.151 -2.897 -12.471 1.00 93.62 87 GLU A N 1
ATOM 655 C CA . GLU A 1 87 ? 21.421 -3.758 -13.629 1.00 93.62 87 GLU A CA 1
ATOM 656 C C . GLU A 1 87 ? 21.718 -2.963 -14.916 1.00 93.62 87 GLU A C 1
ATOM 658 O O . GLU A 1 87 ? 22.039 -3.543 -15.955 1.00 93.62 87 GLU A O 1
ATOM 663 N N . GLY A 1 88 ? 21.665 -1.627 -14.861 1.00 92.31 88 GLY A N 1
ATOM 664 C CA . GLY A 1 88 ? 21.891 -0.746 -16.007 1.00 92.31 88 GLY A CA 1
ATOM 665 C C . GLY A 1 88 ? 20.693 -0.644 -16.953 1.00 92.31 88 GLY A C 1
ATOM 666 O O . GLY A 1 88 ? 20.848 -0.171 -18.082 1.00 92.31 88 GLY A O 1
ATOM 667 N N . ALA A 1 89 ? 19.511 -1.078 -16.513 1.00 92.81 89 ALA A N 1
ATOM 668 C CA . ALA A 1 89 ? 18.258 -0.927 -17.235 1.00 92.81 89 ALA A CA 1
ATOM 669 C C . ALA A 1 89 ? 17.490 0.298 -16.720 1.00 92.81 89 ALA A C 1
ATOM 671 O O . ALA A 1 89 ? 17.446 0.566 -15.524 1.00 92.81 89 ALA A O 1
ATOM 672 N N . ALA A 1 90 ? 16.864 1.045 -17.630 1.00 90.31 90 ALA A N 1
ATOM 673 C CA . ALA A 1 90 ? 15.970 2.126 -17.231 1.00 90.31 90 ALA A CA 1
ATOM 674 C C . ALA A 1 90 ? 14.702 1.544 -16.586 1.00 90.31 90 ALA A C 1
ATOM 676 O O . ALA A 1 90 ? 14.097 0.629 -17.148 1.00 90.31 90 ALA A O 1
ATOM 677 N N . ALA A 1 91 ? 14.288 2.112 -15.456 1.00 91.62 91 ALA A N 1
ATOM 678 C CA . ALA A 1 91 ? 13.032 1.798 -14.786 1.00 91.62 91 ALA A CA 1
ATOM 679 C C . ALA A 1 91 ? 12.111 3.020 -14.785 1.00 91.62 91 ALA A C 1
ATOM 681 O O . ALA A 1 91 ? 12.553 4.124 -14.483 1.00 91.62 91 ALA A O 1
ATOM 682 N N . ASP A 1 92 ? 10.837 2.817 -15.119 1.00 94.06 92 ASP A N 1
ATOM 683 C CA . ASP A 1 92 ? 9.793 3.828 -14.935 1.00 94.06 92 ASP A CA 1
ATOM 684 C C . ASP A 1 92 ? 9.211 3.659 -13.529 1.00 94.06 92 ASP A C 1
ATOM 686 O O . ASP A 1 92 ? 8.583 2.644 -13.216 1.00 94.06 92 ASP A O 1
ATOM 690 N N . GLU A 1 93 ? 9.433 4.648 -12.667 1.00 93.00 93 GLU A N 1
ATOM 691 C CA . GLU A 1 93 ? 9.055 4.572 -11.260 1.00 93.00 93 GLU A CA 1
ATOM 692 C C . GLU A 1 93 ? 7.542 4.474 -11.070 1.00 93.00 93 GLU A C 1
ATOM 694 O O . GLU A 1 93 ? 7.066 3.753 -10.191 1.00 93.00 93 GLU A O 1
ATOM 699 N N . LEU A 1 94 ? 6.767 5.165 -11.910 1.00 94.06 94 LEU A N 1
ATOM 700 C CA . LEU A 1 94 ? 5.310 5.120 -11.843 1.00 94.06 94 LEU A CA 1
ATOM 701 C C . LEU A 1 94 ? 4.790 3.756 -12.294 1.00 94.06 94 LEU A C 1
ATOM 703 O O . LEU A 1 94 ? 3.857 3.232 -11.680 1.00 94.06 94 LEU A O 1
ATOM 707 N N . ALA A 1 95 ? 5.411 3.162 -13.315 1.00 94.94 95 ALA A N 1
ATOM 708 C CA . ALA A 1 95 ? 5.079 1.818 -13.766 1.00 94.94 95 ALA A CA 1
ATOM 709 C C . ALA A 1 95 ? 5.402 0.767 -12.694 1.00 94.94 95 ALA A C 1
ATOM 711 O O . ALA A 1 95 ? 4.542 -0.061 -12.401 1.00 94.94 95 ALA A O 1
ATOM 712 N N . CYS A 1 96 ? 6.577 0.819 -12.058 1.00 96.19 96 CYS A N 1
ATOM 713 C CA . CYS A 1 96 ? 6.942 -0.112 -10.983 1.00 96.19 96 CYS A CA 1
ATOM 714 C C . CYS A 1 96 ? 5.973 -0.024 -9.794 1.00 96.19 96 CYS A C 1
ATOM 716 O O . CYS A 1 96 ? 5.473 -1.046 -9.321 1.00 96.19 96 CYS A O 1
ATOM 718 N N . LEU A 1 97 ? 5.632 1.193 -9.353 1.00 96.06 97 LEU A N 1
ATOM 719 C CA . LEU A 1 97 ? 4.634 1.402 -8.298 1.00 96.06 97 LEU A CA 1
ATOM 720 C C . LEU A 1 97 ? 3.261 0.846 -8.691 1.00 96.06 97 LEU A C 1
ATOM 722 O O . LEU A 1 97 ? 2.605 0.166 -7.903 1.00 96.06 97 LEU A O 1
ATOM 726 N N . TRP A 1 98 ? 2.815 1.123 -9.916 1.00 96.94 98 TRP A N 1
ATOM 727 C CA . TRP A 1 98 ? 1.532 0.637 -10.407 1.00 96.94 98 TRP A CA 1
ATOM 728 C C . TRP A 1 98 ? 1.485 -0.893 -10.485 1.00 96.94 98 TRP A C 1
ATOM 730 O O . TRP A 1 98 ? 0.524 -1.489 -9.998 1.00 96.94 98 TRP A O 1
ATOM 740 N N . LEU A 1 99 ? 2.526 -1.534 -11.024 1.00 97.75 99 LEU A N 1
ATOM 741 C CA . LEU A 1 99 ? 2.633 -2.992 -11.105 1.00 97.75 99 LEU A CA 1
ATOM 742 C C . LEU A 1 99 ? 2.638 -3.635 -9.714 1.00 97.75 99 LEU A C 1
ATOM 744 O O . LEU A 1 99 ? 1.949 -4.637 -9.522 1.00 97.75 99 LEU A O 1
ATOM 748 N N . ALA A 1 100 ? 3.314 -3.030 -8.731 1.00 98.06 100 ALA A N 1
ATOM 749 C CA . ALA A 1 100 ? 3.254 -3.466 -7.337 1.00 98.06 100 ALA A CA 1
ATOM 750 C C . ALA A 1 100 ? 1.822 -3.423 -6.782 1.00 98.06 100 ALA A C 1
ATOM 752 O O . ALA A 1 100 ? 1.353 -4.391 -6.184 1.00 98.06 100 ALA A O 1
ATOM 753 N N . TYR A 1 101 ? 1.065 -2.357 -7.050 1.00 97.88 101 TYR A N 1
ATOM 754 C CA . TYR A 1 101 ? -0.335 -2.289 -6.624 1.00 97.88 101 TYR A CA 1
ATOM 755 C C . TYR A 1 101 ? -1.241 -3.291 -7.352 1.00 97.88 101 TYR A C 1
ATOM 757 O O . TYR A 1 101 ? -2.197 -3.778 -6.751 1.00 97.88 101 TYR A O 1
ATOM 765 N N . LEU A 1 102 ? -0.956 -3.641 -8.612 1.00 98.25 102 LEU A N 1
ATOM 766 C CA . LEU A 1 102 ? -1.669 -4.722 -9.305 1.00 98.25 102 LEU A CA 1
ATOM 767 C C . LEU A 1 102 ? -1.367 -6.095 -8.681 1.00 98.25 102 LEU A C 1
ATOM 769 O O . LEU A 1 102 ? -2.280 -6.916 -8.569 1.00 98.25 102 LEU A O 1
ATOM 773 N N . ARG A 1 103 ? -0.124 -6.336 -8.227 1.00 98.44 103 ARG A N 1
ATOM 774 C CA . ARG A 1 103 ? 0.230 -7.550 -7.464 1.00 98.44 103 ARG A CA 1
ATOM 775 C C . ARG A 1 103 ? -0.556 -7.624 -6.158 1.00 98.44 103 ARG A C 1
ATOM 777 O O . ARG A 1 103 ? -1.181 -8.650 -5.902 1.00 98.44 103 ARG A O 1
ATOM 784 N N . TRP A 1 104 ? -0.618 -6.527 -5.401 1.00 98.50 104 TRP A N 1
ATOM 785 C CA . TRP A 1 104 ? -1.444 -6.437 -4.192 1.00 98.50 104 TRP A CA 1
ATOM 786 C C . TRP A 1 104 ? -2.931 -6.690 -4.474 1.00 98.50 104 TRP A C 1
ATOM 788 O O . TRP A 1 104 ? -3.555 -7.501 -3.796 1.00 98.50 104 TRP A O 1
ATOM 798 N N . PHE A 1 105 ? -3.489 -6.052 -5.509 1.00 98.31 105 PHE A N 1
ATOM 799 C CA . PHE A 1 105 ? -4.893 -6.205 -5.907 1.00 98.31 105 PHE A CA 1
ATOM 800 C C . PHE A 1 105 ? -5.248 -7.665 -6.216 1.00 98.31 105 PHE A C 1
ATOM 802 O O . PHE A 1 105 ? -6.254 -8.187 -5.737 1.00 98.31 105 PHE A O 1
ATOM 809 N N . ARG A 1 106 ? -4.376 -8.360 -6.954 1.00 97.50 106 ARG A N 1
ATOM 810 C CA . ARG A 1 106 ? -4.496 -9.805 -7.183 1.00 97.50 106 ARG A CA 1
ATOM 811 C C . ARG A 1 106 ? -4.352 -10.601 -5.881 1.00 97.50 106 ARG A C 1
ATOM 813 O O . ARG A 1 106 ? -5.099 -11.550 -5.663 1.00 97.50 106 ARG A O 1
ATOM 820 N N . GLY A 1 107 ? -3.415 -10.211 -5.017 1.00 97.69 107 GLY A N 1
ATOM 821 C CA . GLY A 1 107 ? -3.156 -10.844 -3.721 1.00 97.69 107 GLY A CA 1
ATOM 822 C C . GLY A 1 107 ? -4.369 -10.834 -2.788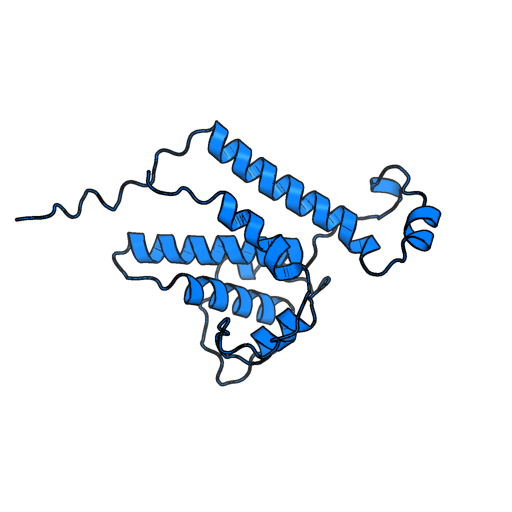 1.00 97.69 107 GLY A C 1
ATOM 823 O O . GLY A 1 107 ? -4.684 -11.862 -2.197 1.00 97.69 107 GLY A O 1
ATOM 824 N N . ILE A 1 108 ? -5.120 -9.727 -2.735 1.00 98.12 108 ILE A N 1
ATOM 825 C CA . ILE A 1 108 ? -6.369 -9.620 -1.952 1.00 98.12 108 ILE A CA 1
ATOM 826 C C . ILE A 1 108 ? -7.572 -10.343 -2.586 1.00 98.12 108 ILE A C 1
ATOM 828 O O . ILE A 1 108 ? -8.706 -10.206 -2.107 1.00 98.12 108 ILE A O 1
ATOM 832 N N . GLY A 1 109 ? -7.338 -11.098 -3.663 1.00 97.12 109 GLY A N 1
ATOM 833 C CA . GLY A 1 109 ? -8.317 -11.944 -4.337 1.00 97.12 109 GLY A CA 1
ATOM 834 C C . GLY A 1 109 ? -9.143 -11.255 -5.422 1.00 97.12 109 GLY A C 1
ATOM 835 O O . GLY A 1 109 ? -10.086 -11.873 -5.919 1.00 97.12 109 GLY A O 1
ATOM 836 N N . ASP A 1 110 ? -8.832 -10.009 -5.801 1.00 97.44 110 ASP A N 1
ATOM 837 C CA . ASP A 1 110 ? -9.507 -9.371 -6.932 1.00 97.44 110 ASP A CA 1
ATOM 838 C C . ASP A 1 110 ? -8.938 -9.844 -8.279 1.00 97.44 110 ASP A C 1
ATOM 840 O O . ASP A 1 110 ? -7.789 -10.271 -8.408 1.00 97.44 110 ASP A O 1
ATOM 844 N N . VAL A 1 111 ? -9.776 -9.764 -9.313 1.00 96.06 111 VAL A N 1
ATOM 845 C CA . VAL A 1 111 ? -9.452 -10.237 -10.661 1.00 96.06 111 VAL A CA 1
ATOM 846 C C . VAL A 1 111 ? -9.116 -9.051 -11.553 1.00 96.06 111 VAL A C 1
ATOM 848 O O . VAL A 1 111 ? -9.920 -8.133 -11.718 1.00 96.06 111 VAL A O 1
ATOM 851 N N . LEU A 1 112 ? -7.927 -9.085 -12.149 1.00 96.44 112 LEU A N 1
ATOM 852 C CA . LEU A 1 112 ? -7.513 -8.114 -13.156 1.00 96.44 112 LEU A CA 1
ATOM 853 C C . LEU A 1 112 ? -8.173 -8.415 -14.511 1.00 96.44 112 LEU A C 1
ATOM 855 O O . LEU A 1 112 ? -8.359 -9.587 -14.849 1.00 96.44 112 LEU A O 1
ATOM 859 N N . PRO A 1 113 ? -8.507 -7.387 -15.313 1.00 96.06 113 PRO A N 1
ATOM 860 C CA . PRO A 1 113 ? -8.958 -7.603 -16.683 1.00 96.06 113 PRO A CA 1
ATOM 861 C C . PRO A 1 113 ? -7.837 -8.218 -17.531 1.00 96.06 113 PRO A C 1
ATOM 863 O O . PRO A 1 113 ? -6.659 -7.973 -17.282 1.00 96.06 113 PRO A O 1
ATOM 866 N N . GLU A 1 114 ? -8.194 -8.954 -18.588 1.00 94.62 114 GLU A N 1
ATOM 867 C CA . GLU A 1 114 ? -7.221 -9.582 -19.505 1.00 94.62 114 GLU A CA 1
ATOM 868 C C . GLU A 1 114 ? -6.267 -8.575 -20.168 1.00 94.62 114 GLU A C 1
ATOM 870 O O . GLU A 1 114 ? -5.175 -8.938 -20.595 1.00 94.62 114 GLU A O 1
ATOM 875 N N . SER A 1 115 ? -6.673 -7.305 -20.257 1.00 94.00 115 SER A N 1
ATOM 876 C CA . SER A 1 115 ? -5.866 -6.213 -20.801 1.00 94.00 115 SER A CA 1
ATOM 877 C C . SER A 1 115 ? -4.833 -5.649 -19.822 1.00 94.00 115 SER A C 1
ATOM 879 O O . SER A 1 115 ? -4.002 -4.844 -20.242 1.00 94.00 115 SER A O 1
ATOM 881 N N . ALA A 1 116 ? -4.898 -6.002 -18.534 1.00 95.19 116 ALA A N 1
ATOM 882 C CA . ALA A 1 116 ? -3.926 -5.541 -17.552 1.00 95.19 116 ALA A CA 1
ATOM 883 C C . ALA A 1 116 ? -2.534 -6.103 -17.884 1.00 95.19 116 ALA A C 1
ATOM 885 O O . ALA A 1 116 ? -2.419 -7.245 -18.341 1.00 95.19 116 ALA A O 1
ATOM 886 N N . PRO A 1 117 ? -1.459 -5.333 -17.656 1.00 94.81 117 PRO A N 1
ATOM 887 C CA . PRO A 1 117 ? -0.119 -5.842 -17.876 1.00 94.81 117 PRO A CA 1
ATOM 888 C C . PRO A 1 117 ? 0.182 -6.984 -16.908 1.00 94.81 117 PRO A C 1
ATOM 890 O O . PRO A 1 117 ? -0.314 -7.035 -15.780 1.00 94.81 117 PRO A O 1
ATOM 893 N N . PHE A 1 118 ? 1.062 -7.874 -17.343 1.00 89.88 118 PHE A N 1
ATOM 894 C CA . PHE A 1 118 ? 1.637 -8.869 -16.459 1.00 89.88 118 PHE A CA 1
ATOM 895 C C . PHE A 1 118 ? 2.675 -8.215 -15.539 1.00 89.88 118 PHE A C 1
ATOM 897 O O . PHE A 1 118 ? 3.594 -7.547 -16.014 1.00 89.88 118 PHE A O 1
ATOM 904 N N . SER A 1 119 ? 2.545 -8.439 -14.233 1.00 89.62 119 SER A N 1
ATOM 905 C CA . SER A 1 119 ? 3.556 -8.115 -13.228 1.00 89.62 119 SER A CA 1
ATOM 906 C C . SER A 1 119 ? 4.227 -9.400 -12.741 1.00 89.62 119 SER A C 1
ATOM 908 O O . SER A 1 119 ? 3.549 -10.379 -12.423 1.00 89.62 119 SER A O 1
ATOM 910 N N . LEU A 1 120 ? 5.563 -9.398 -12.707 1.00 90.88 120 LEU A N 1
ATOM 911 C CA . LEU A 1 120 ? 6.353 -10.508 -12.172 1.00 90.88 120 LEU A CA 1
ATOM 912 C C . LEU A 1 120 ? 6.147 -10.621 -10.664 1.00 90.88 120 LEU A C 1
ATOM 914 O O . LEU A 1 120 ? 6.207 -9.608 -9.965 1.00 90.88 120 LEU A O 1
ATOM 918 N N . ASP A 1 121 ? 5.939 -11.847 -10.188 1.00 95.19 121 ASP A N 1
ATOM 919 C CA . ASP A 1 121 ? 5.758 -12.122 -8.765 1.00 95.19 121 ASP A CA 1
ATOM 920 C C . ASP A 1 121 ? 7.030 -11.789 -7.972 1.00 95.19 121 ASP A C 1
ATOM 922 O O . ASP A 1 121 ? 8.153 -12.023 -8.433 1.00 95.19 121 ASP A O 1
ATOM 926 N N . ARG A 1 122 ? 6.848 -11.268 -6.758 1.00 97.12 122 ARG A N 1
ATOM 927 C CA . ARG A 1 122 ? 7.919 -10.923 -5.812 1.00 97.12 122 ARG A CA 1
ATOM 928 C C . ARG A 1 122 ? 7.664 -11.566 -4.454 1.00 97.12 122 ARG A C 1
ATOM 930 O O . ARG A 1 122 ? 6.553 -11.983 -4.147 1.00 97.12 122 ARG A O 1
ATOM 937 N N . GLU A 1 123 ? 8.698 -11.643 -3.617 1.00 96.62 123 GLU A N 1
ATOM 938 C CA . GLU A 1 123 ? 8.625 -12.316 -2.308 1.00 96.62 123 GLU A CA 1
ATOM 939 C C . GLU A 1 123 ? 7.477 -11.786 -1.429 1.00 96.62 123 GLU A C 1
ATOM 941 O O . GLU A 1 123 ? 6.784 -12.564 -0.772 1.00 96.62 123 GLU A O 1
ATOM 946 N N . ILE A 1 124 ? 7.232 -10.473 -1.472 1.00 97.62 124 ILE A N 1
ATOM 947 C CA . ILE A 1 124 ? 6.176 -9.809 -0.701 1.00 97.62 124 ILE A CA 1
ATOM 948 C C . ILE A 1 124 ? 4.764 -10.319 -1.040 1.00 97.62 124 ILE A C 1
ATOM 950 O O . ILE A 1 124 ? 3.893 -10.324 -0.167 1.00 97.62 124 ILE A O 1
ATOM 954 N N . ASP A 1 125 ? 4.546 -10.813 -2.263 1.00 97.69 125 ASP A N 1
ATOM 955 C CA . ASP A 1 125 ? 3.242 -11.282 -2.747 1.00 97.69 125 ASP A CA 1
ATOM 956 C C . ASP A 1 125 ? 2.759 -12.534 -2.003 1.00 97.69 125 ASP A C 1
ATOM 958 O O . ASP A 1 125 ? 1.560 -12.793 -1.927 1.00 97.69 125 ASP A O 1
ATOM 962 N N . GLY A 1 126 ? 3.686 -13.316 -1.439 1.00 97.00 126 GLY A N 1
ATOM 963 C CA . GLY A 1 126 ? 3.377 -14.519 -0.665 1.00 97.00 126 GLY A CA 1
ATOM 964 C C . GLY A 1 126 ? 2.953 -14.243 0.782 1.00 97.00 126 GLY A C 1
ATOM 965 O O . GLY A 1 126 ? 2.599 -15.175 1.507 1.00 97.00 126 GLY A O 1
ATOM 966 N N . SER A 1 127 ? 3.001 -12.987 1.236 1.00 97.75 127 SER A N 1
ATOM 967 C CA . SER A 1 127 ? 2.661 -12.629 2.613 1.00 97.75 127 SER A CA 1
ATOM 968 C C . SER A 1 127 ? 1.149 -12.537 2.802 1.00 97.75 127 SER A C 1
ATOM 970 O O . SER A 1 127 ? 0.514 -11.587 2.344 1.00 97.75 127 SER A O 1
ATOM 972 N N . ALA A 1 128 ? 0.573 -13.486 3.546 1.00 96.19 128 ALA A N 1
ATOM 973 C CA . ALA A 1 128 ? -0.852 -13.478 3.888 1.00 96.19 128 ALA A CA 1
ATOM 974 C C . ALA A 1 128 ? -1.269 -12.211 4.661 1.00 96.19 128 ALA A C 1
ATOM 976 O O . ALA A 1 128 ? -2.374 -11.713 4.477 1.00 96.19 128 ALA A O 1
ATOM 977 N N . GLU A 1 129 ? -0.371 -11.647 5.474 1.00 95.88 129 GLU A N 1
ATOM 978 C CA . GLU A 1 129 ? -0.626 -10.394 6.193 1.00 95.88 129 GLU A CA 1
ATOM 979 C C . GLU A 1 129 ? -0.678 -9.199 5.225 1.00 95.88 129 GLU A C 1
ATOM 981 O O . GLU A 1 129 ? -1.490 -8.290 5.386 1.00 95.88 129 GLU A O 1
ATOM 986 N N . LEU A 1 130 ? 0.149 -9.208 4.174 1.00 97.75 130 LEU A N 1
ATOM 987 C CA . LEU A 1 130 ? 0.213 -8.104 3.213 1.00 97.75 130 LEU A CA 1
ATOM 988 C C . LEU A 1 130 ? -0.793 -8.213 2.062 1.00 97.75 130 LEU A C 1
ATOM 990 O O . LEU A 1 130 ? -0.911 -7.291 1.262 1.00 97.75 130 LEU A O 1
ATOM 994 N N . THR A 1 131 ? -1.523 -9.322 1.993 1.00 97.38 131 THR A N 1
ATOM 995 C CA . THR A 1 131 ? -2.496 -9.629 0.935 1.00 97.38 131 THR A CA 1
ATOM 996 C C . THR A 1 131 ? -3.870 -10.002 1.492 1.00 97.38 131 THR A C 1
ATOM 998 O O . THR A 1 131 ? -4.738 -10.497 0.780 1.00 97.38 131 THR A O 1
ATOM 1001 N N . ALA A 1 132 ? -4.124 -9.732 2.772 1.00 97.38 132 ALA A N 1
ATOM 1002 C CA . ALA A 1 132 ? -5.443 -9.906 3.364 1.00 97.38 132 ALA A CA 1
ATOM 1003 C C . ALA A 1 132 ? -6.365 -8.733 3.002 1.00 97.38 132 ALA A C 1
ATOM 1005 O O . ALA A 1 132 ? -6.037 -7.571 3.242 1.00 97.38 132 ALA A O 1
ATOM 1006 N N . ARG A 1 133 ? -7.570 -9.028 2.502 1.00 97.19 133 ARG A N 1
ATOM 1007 C CA . ARG A 1 133 ? -8.573 -8.012 2.150 1.00 97.19 133 ARG A CA 1
ATOM 1008 C C . ARG A 1 133 ? -9.098 -7.276 3.395 1.00 97.19 133 ARG A C 1
ATOM 1010 O O . ARG A 1 133 ? -10.050 -7.733 4.026 1.00 97.19 133 ARG A O 1
ATOM 1017 N N . ARG A 1 134 ? -8.489 -6.137 3.737 1.00 95.50 134 ARG A N 1
ATOM 1018 C CA . ARG A 1 134 ? -8.786 -5.327 4.934 1.00 95.50 134 ARG A CA 1
ATOM 1019 C C . ARG A 1 134 ? -8.779 -3.843 4.578 1.00 95.50 134 ARG A C 1
ATOM 1021 O O . ARG A 1 134 ? -7.754 -3.358 4.133 1.00 95.50 134 ARG A O 1
ATOM 1028 N N . GLY A 1 135 ? -9.919 -3.167 4.714 1.00 92.94 135 GLY A N 1
ATOM 1029 C CA . GLY A 1 135 ? -10.041 -1.725 4.447 1.00 92.94 135 GLY A CA 1
ATOM 1030 C C . GLY A 1 135 ? -9.979 -1.221 2.990 1.00 92.94 135 GLY A C 1
ATOM 1031 O O . GLY A 1 135 ? -10.061 -0.010 2.820 1.00 92.94 135 GLY A O 1
ATOM 1032 N N . PRO A 1 136 ?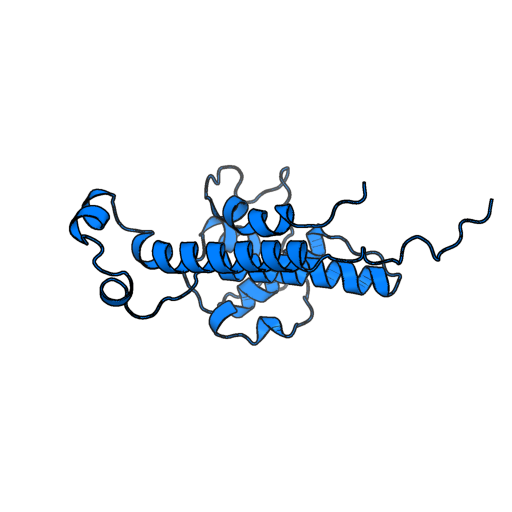 -9.914 -2.043 1.909 1.00 95.00 136 PRO A N 1
ATOM 1033 C CA . PRO A 1 136 ? -9.554 -1.525 0.591 1.00 95.00 136 PRO A CA 1
ATOM 1034 C C . PRO A 1 136 ? -10.498 -0.419 0.103 1.00 95.00 136 PRO A C 1
ATOM 1036 O O . PRO A 1 136 ? -11.677 -0.658 -0.187 1.00 95.00 136 PRO A O 1
ATOM 1039 N N . GLY A 1 137 ? -9.956 0.788 -0.058 1.00 93.06 137 GLY A N 1
ATOM 1040 C CA . GLY A 1 137 ? -10.730 1.941 -0.508 1.00 93.06 137 GLY A CA 1
ATOM 1041 C C . GLY A 1 137 ? -11.347 1.742 -1.902 1.00 93.06 137 GLY A C 1
ATOM 1042 O O . GLY A 1 137 ? -10.671 1.356 -2.860 1.00 93.06 137 GLY A O 1
ATOM 1043 N N . ALA A 1 138 ? -12.630 2.084 -2.067 1.00 94.31 138 ALA A N 1
ATOM 1044 C CA . ALA A 1 138 ? -13.364 1.877 -3.324 1.00 94.31 138 ALA A CA 1
ATOM 1045 C C . ALA A 1 138 ? -12.726 2.579 -4.540 1.00 94.31 138 ALA A C 1
ATOM 1047 O O . ALA A 1 138 ? -12.734 2.040 -5.647 1.00 94.31 138 ALA A O 1
ATOM 1048 N N . ALA A 1 139 ? -12.144 3.769 -4.343 1.00 94.88 139 ALA A N 1
ATOM 1049 C CA . ALA A 1 139 ? -11.424 4.478 -5.399 1.00 94.88 139 ALA A CA 1
ATOM 1050 C C . ALA A 1 139 ? -10.164 3.708 -5.837 1.00 94.88 139 ALA A C 1
ATOM 1052 O O . ALA A 1 139 ? -9.924 3.562 -7.035 1.00 94.88 139 ALA A O 1
ATOM 1053 N N . THR A 1 140 ? -9.401 3.159 -4.887 1.00 95.88 140 THR A N 1
ATOM 1054 C CA . THR A 1 140 ? -8.225 2.323 -5.168 1.00 95.88 140 THR A CA 1
ATOM 1055 C C . THR A 1 140 ? -8.622 1.079 -5.955 1.00 95.88 140 THR A C 1
ATOM 1057 O O . THR A 1 140 ? -8.065 0.837 -7.025 1.00 95.88 140 THR A O 1
ATOM 1060 N N . LEU A 1 141 ? -9.642 0.347 -5.495 1.00 97.12 141 LEU A N 1
ATOM 1061 C CA . LEU A 1 141 ? -10.142 -0.847 -6.183 1.00 97.12 141 LEU A CA 1
ATOM 1062 C C . LEU A 1 141 ? -10.621 -0.535 -7.603 1.00 97.12 141 LEU A C 1
ATOM 1064 O O . LEU A 1 141 ? -10.274 -1.243 -8.543 1.00 97.12 141 LEU A O 1
ATOM 1068 N N . ARG A 1 142 ? -11.374 0.557 -7.787 1.00 96.56 142 ARG A N 1
ATOM 1069 C CA . ARG A 1 142 ? -11.844 0.983 -9.111 1.00 96.56 142 ARG A CA 1
ATOM 1070 C C . ARG A 1 142 ? -10.695 1.371 -10.044 1.00 96.56 142 ARG A C 1
ATOM 1072 O O . ARG A 1 142 ? -10.759 1.066 -11.230 1.00 96.56 142 ARG A O 1
ATOM 1079 N N . ALA A 1 143 ? -9.670 2.050 -9.529 1.00 96.06 143 ALA A N 1
ATOM 1080 C CA . ALA A 1 143 ? -8.504 2.446 -10.314 1.00 96.06 143 ALA A CA 1
ATOM 1081 C C . ALA A 1 143 ? -7.681 1.233 -10.770 1.00 96.06 143 ALA A C 1
ATOM 1083 O O . ALA A 1 143 ? -7.323 1.150 -11.941 1.00 96.06 143 ALA A O 1
ATOM 1084 N N . LEU A 1 144 ? -7.418 0.283 -9.870 1.00 96.88 144 LEU A N 1
ATOM 1085 C CA . LEU A 1 144 ? -6.646 -0.924 -10.182 1.00 96.88 144 LEU A CA 1
ATOM 1086 C C . LEU A 1 144 ? -7.445 -1.898 -11.058 1.00 96.88 144 LEU A C 1
ATOM 1088 O O . LEU A 1 144 ? -6.916 -2.413 -12.040 1.00 96.88 144 LEU A O 1
ATOM 1092 N N . GLY A 1 145 ? -8.740 -2.062 -10.779 1.00 97.19 145 GLY A N 1
ATOM 1093 C CA . GLY A 1 145 ? -9.647 -2.901 -11.565 1.00 97.19 145 GLY A CA 1
ATOM 1094 C C . GLY A 1 145 ? -9.874 -2.416 -13.000 1.00 97.19 145 GLY A C 1
ATOM 1095 O O . GLY A 1 145 ? -10.301 -3.200 -13.842 1.00 97.19 145 GLY A O 1
ATOM 1096 N N . ALA A 1 146 ? -9.548 -1.156 -13.318 1.00 95.94 146 ALA A N 1
ATOM 1097 C CA . ALA A 1 146 ? -9.535 -0.678 -14.700 1.00 95.94 146 ALA A CA 1
ATOM 1098 C C . ALA A 1 146 ? -8.427 -1.336 -15.542 1.00 95.94 146 ALA A C 1
ATOM 1100 O O . ALA A 1 146 ? -8.517 -1.330 -16.766 1.00 95.94 146 ALA A O 1
ATOM 1101 N N . GLY A 1 147 ? -7.373 -1.873 -14.911 1.00 95.00 147 GLY A N 1
ATOM 1102 C CA . GLY A 1 147 ? -6.232 -2.482 -15.603 1.00 95.00 147 GLY A CA 1
ATOM 1103 C C . GLY A 1 147 ? -5.400 -1.506 -16.440 1.00 95.00 147 GLY A C 1
ATOM 1104 O O . GLY A 1 147 ? -4.500 -1.932 -17.156 1.00 95.00 147 GLY A O 1
ATOM 1105 N N . GLU A 1 148 ? -5.676 -0.204 -16.346 1.00 94.50 148 GLU A N 1
ATOM 1106 C CA . GLU A 1 148 ? -4.942 0.867 -17.018 1.00 94.50 148 GLU A CA 1
ATOM 1107 C C . GLU A 1 148 ? -4.217 1.736 -15.988 1.00 94.50 148 GLU A C 1
ATOM 1109 O O . GLU A 1 148 ? -4.787 2.089 -14.950 1.00 94.50 148 GLU A O 1
ATOM 1114 N N . MET A 1 149 ? -2.987 2.148 -16.301 1.00 94.12 149 MET A N 1
ATOM 1115 C CA . MET A 1 149 ? -2.261 3.112 -15.479 1.00 94.12 149 MET A CA 1
ATOM 1116 C C . MET A 1 149 ? -3.002 4.453 -15.474 1.00 94.12 149 MET A C 1
ATOM 1118 O O . MET A 1 149 ? -3.331 5.007 -16.526 1.00 94.12 149 MET A O 1
ATOM 1122 N N . GLN A 1 150 ? -3.275 4.967 -14.278 1.00 91.94 150 GLN A N 1
ATOM 1123 C CA . GLN A 1 150 ? -4.001 6.219 -14.085 1.00 91.94 150 GLN A CA 1
ATOM 1124 C C . GLN A 1 150 ? -3.030 7.400 -14.024 1.00 91.94 150 GLN A C 1
ATOM 1126 O O . GLN A 1 150 ? -1.939 7.291 -13.470 1.00 91.94 150 GLN A O 1
ATOM 1131 N N . LEU A 1 151 ? -3.450 8.549 -14.551 1.00 88.75 151 LEU A N 1
ATOM 1132 C CA . LEU A 1 151 ? -2.708 9.809 -14.475 1.00 88.75 151 LEU A CA 1
ATOM 1133 C C . LEU A 1 151 ? -3.590 10.885 -13.844 1.00 88.75 151 LEU A C 1
ATOM 1135 O O . LEU A 1 151 ? -4.814 10.807 -13.910 1.00 88.75 151 LEU A O 1
ATOM 1139 N N . VAL A 1 152 ? -2.986 11.949 -13.312 1.00 85.75 152 VAL A N 1
ATOM 1140 C CA . VAL A 1 152 ? -3.745 13.100 -12.782 1.00 85.75 152 VAL A CA 1
ATOM 1141 C C . VAL A 1 152 ? -4.693 13.681 -13.842 1.00 85.75 152 VAL A C 1
ATOM 1143 O O . VAL A 1 152 ? -5.828 14.028 -13.538 1.00 85.75 152 VAL A O 1
ATOM 1146 N N . SER A 1 153 ? -4.261 13.733 -15.105 1.00 89.19 153 SER A N 1
ATOM 1147 C CA . SER A 1 153 ? -5.071 14.203 -16.237 1.00 89.19 153 SER A CA 1
ATOM 1148 C C . SER A 1 153 ? -6.076 13.173 -16.770 1.00 89.19 153 SER A C 1
ATOM 1150 O O . SER A 1 153 ? -6.965 13.535 -17.538 1.00 89.19 153 SER A O 1
ATOM 1152 N N . LYS A 1 154 ? -5.937 11.897 -16.394 1.00 90.00 154 LYS A N 1
ATOM 1153 C CA . LYS A 1 154 ? -6.761 10.774 -16.859 1.00 90.00 154 LYS A CA 1
ATOM 1154 C C . LYS A 1 154 ? -6.950 9.788 -15.703 1.00 90.00 154 LYS A C 1
ATOM 1156 O O . LYS A 1 154 ? -6.280 8.759 -15.636 1.00 90.00 154 LYS A O 1
ATOM 1161 N N . SER A 1 155 ? -7.849 10.147 -14.790 1.00 92.38 155 SER A N 1
ATOM 1162 C CA . SER A 1 155 ? -8.235 9.335 -13.635 1.00 92.38 155 SER A CA 1
ATOM 1163 C C . SER A 1 155 ? -9.677 8.865 -13.785 1.00 92.38 155 SER A C 1
ATOM 1165 O O . SER A 1 155 ? -10.564 9.659 -14.096 1.00 92.38 155 SER A O 1
ATOM 1167 N N . VAL A 1 156 ? -9.936 7.588 -13.504 1.00 95.19 156 VAL A N 1
ATOM 1168 C CA . VAL A 1 156 ? -11.303 7.054 -13.364 1.00 95.19 156 VAL A CA 1
ATOM 1169 C C . VAL A 1 156 ? -12.025 7.565 -12.109 1.00 95.19 156 VAL A C 1
ATOM 1171 O O . VAL A 1 156 ? -13.234 7.365 -11.984 1.00 95.19 156 VAL A O 1
ATOM 1174 N N . ASN A 1 157 ? -11.302 8.230 -11.199 1.00 93.25 157 ASN A N 1
ATOM 1175 C CA . ASN A 1 157 ? -11.803 8.805 -9.951 1.00 93.25 157 ASN A CA 1
ATOM 1176 C C . ASN A 1 157 ? -11.376 10.284 -9.798 1.00 93.25 157 ASN A C 1
ATOM 1178 O O . ASN A 1 157 ? -10.596 10.594 -8.895 1.00 93.25 157 ASN A O 1
ATOM 1182 N N . PRO A 1 158 ? -11.825 11.209 -10.666 1.00 92.50 158 PRO A N 1
ATOM 1183 C CA . PRO A 1 158 ? -11.377 12.606 -10.623 1.00 92.50 158 PRO A CA 1
ATOM 1184 C C . PRO A 1 158 ? -11.814 13.347 -9.349 1.00 92.50 158 PRO A C 1
ATOM 1186 O O . PRO A 1 158 ? -11.111 14.243 -8.896 1.00 92.50 158 PRO A O 1
ATOM 1189 N N . ASP A 1 159 ? -12.930 12.932 -8.745 1.00 92.00 159 ASP A N 1
ATOM 1190 C CA . ASP A 1 159 ? -13.517 13.574 -7.562 1.00 92.00 159 ASP A CA 1
ATOM 1191 C C . ASP A 1 159 ? -13.202 12.830 -6.250 1.00 92.00 159 ASP A C 1
ATOM 1193 O O . ASP A 1 159 ? -13.811 13.099 -5.215 1.00 92.00 159 ASP A O 1
ATOM 1197 N N . ALA A 1 160 ? -12.298 11.841 -6.268 1.00 90.75 160 ALA A N 1
ATOM 1198 C CA . ALA A 1 160 ? -11.964 11.092 -5.059 1.00 90.75 160 ALA A CA 1
ATOM 1199 C C . ALA A 1 160 ? -11.162 11.953 -4.072 1.00 90.75 160 ALA A C 1
ATOM 1201 O O . ALA A 1 160 ? -10.085 12.447 -4.392 1.00 90.75 160 ALA A O 1
ATOM 1202 N N . LEU A 1 161 ? -11.673 12.062 -2.842 1.00 88.81 161 LEU A N 1
ATOM 1203 C CA . LEU A 1 161 ? -11.073 12.829 -1.739 1.00 88.81 161 LEU A CA 1
ATOM 1204 C C . LEU A 1 161 ? -10.577 11.931 -0.589 1.00 88.81 161 LEU A C 1
ATOM 1206 O O . LEU A 1 161 ? -10.395 12.397 0.532 1.00 88.81 161 LEU A O 1
ATOM 1210 N N . GLY A 1 162 ? -10.413 10.631 -0.849 1.00 87.62 162 GLY A N 1
ATOM 1211 C CA . GLY A 1 162 ? -9.965 9.666 0.156 1.00 87.62 162 GLY A CA 1
ATOM 1212 C C . GLY A 1 162 ? -8.506 9.872 0.578 1.00 87.62 162 GLY A C 1
ATOM 1213 O O . GLY A 1 162 ? -7.688 10.391 -0.181 1.00 87.62 162 GLY A O 1
ATOM 1214 N N . SER A 1 163 ? -8.167 9.413 1.782 1.00 89.81 163 SER A N 1
ATOM 1215 C CA . SER A 1 163 ? -6.831 9.538 2.382 1.00 89.81 163 SER A CA 1
ATOM 1216 C C . SER A 1 163 ? -5.800 8.546 1.842 1.00 89.81 163 SER A C 1
ATOM 1218 O O . SER A 1 163 ? -4.609 8.789 2.008 1.00 89.81 163 SER A O 1
ATOM 1220 N N . GLY A 1 164 ? -6.205 7.462 1.173 1.00 89.62 164 GLY A N 1
ATOM 1221 C CA . GLY A 1 164 ? -5.299 6.346 0.855 1.00 89.62 164 GLY A CA 1
ATOM 1222 C C . GLY A 1 164 ? -4.036 6.729 0.067 1.00 89.62 164 GLY A C 1
ATOM 1223 O O . GLY A 1 164 ? -2.982 6.128 0.247 1.00 89.62 164 GLY A O 1
ATOM 1224 N N . ALA A 1 165 ? -4.080 7.769 -0.779 1.00 89.25 165 ALA A N 1
ATOM 1225 C CA . ALA A 1 165 ? -2.874 8.285 -1.438 1.00 89.25 165 ALA A CA 1
ATOM 1226 C C . ALA A 1 165 ? -1.912 8.985 -0.459 1.00 89.25 165 ALA A C 1
ATOM 1228 O O . ALA A 1 165 ? -0.702 8.810 -0.571 1.00 89.25 165 ALA A O 1
ATOM 1229 N N . LEU A 1 166 ? -2.447 9.749 0.499 1.00 90.56 166 LEU A N 1
ATOM 1230 C CA . LEU A 1 166 ? -1.673 10.432 1.535 1.00 90.56 166 LEU A CA 1
ATOM 1231 C C . LEU A 1 166 ? -0.986 9.428 2.465 1.00 90.56 166 LEU A C 1
ATOM 1233 O O . LEU A 1 166 ? 0.190 9.607 2.769 1.00 90.56 166 LEU A O 1
ATOM 1237 N N . VAL A 1 167 ? -1.695 8.378 2.890 1.00 91.00 167 VAL A N 1
ATOM 1238 C CA . VAL A 1 167 ? -1.170 7.416 3.871 1.00 91.00 167 VAL A CA 1
ATOM 1239 C C . VAL A 1 167 ? 0.095 6.734 3.349 1.00 91.00 167 VAL A C 1
ATOM 1241 O O . VAL A 1 167 ? 1.153 6.817 3.974 1.00 91.00 167 VAL A O 1
ATOM 1244 N N . ARG A 1 168 ? 0.035 6.171 2.139 1.00 91.44 168 ARG A N 1
ATOM 1245 C CA . ARG A 1 168 ? 1.193 5.495 1.531 1.00 91.44 168 ARG A CA 1
ATOM 1246 C C . ARG A 1 168 ? 2.280 6.434 1.000 1.00 91.44 168 ARG A C 1
ATOM 1248 O O . ARG A 1 168 ? 3.388 5.979 0.725 1.00 91.44 168 ARG A O 1
ATOM 1255 N N . ALA A 1 169 ? 2.019 7.741 0.894 1.00 89.50 169 ALA A N 1
ATOM 1256 C CA . ALA A 1 169 ? 3.033 8.720 0.492 1.00 89.50 169 ALA A CA 1
ATOM 1257 C C . ALA A 1 169 ? 4.107 8.952 1.571 1.00 89.50 169 ALA A C 1
ATOM 1259 O O . ALA A 1 169 ? 5.194 9.431 1.248 1.00 89.50 169 ALA A O 1
ATOM 1260 N N . 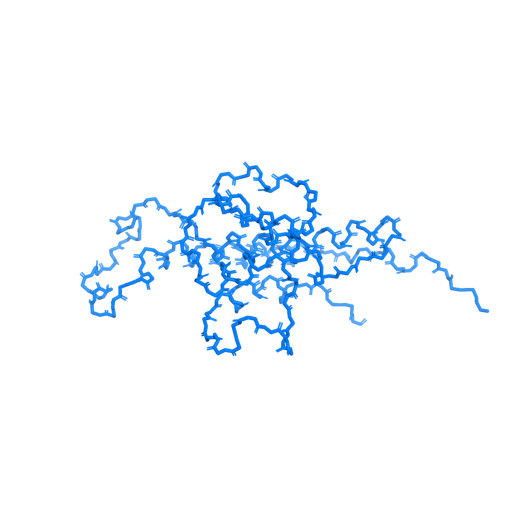ALA A 1 170 ? 3.852 8.579 2.832 1.00 86.31 170 ALA A N 1
ATOM 1261 C CA . ALA A 1 170 ? 4.835 8.695 3.910 1.00 86.31 170 ALA A CA 1
ATOM 1262 C C . ALA A 1 170 ? 6.159 7.975 3.582 1.00 86.31 170 ALA A C 1
ATOM 1264 O O . ALA A 1 170 ? 7.234 8.502 3.869 1.00 86.31 170 ALA A O 1
ATOM 1265 N N . ALA A 1 171 ? 6.088 6.819 2.910 1.00 86.19 171 ALA A N 1
ATOM 1266 C CA . ALA A 1 171 ? 7.255 6.065 2.449 1.00 86.19 171 ALA A CA 1
ATOM 1267 C C . ALA A 1 171 ? 8.127 6.848 1.449 1.00 86.19 171 ALA A C 1
ATOM 1269 O O . ALA A 1 171 ? 9.346 6.694 1.439 1.00 86.19 171 ALA A O 1
ATOM 1270 N N . LEU A 1 172 ? 7.528 7.731 0.645 1.00 88.75 172 LEU A N 1
ATOM 1271 C CA . LEU A 1 172 ? 8.255 8.562 -0.319 1.00 88.75 172 LEU A CA 1
ATOM 1272 C C . LEU A 1 172 ? 9.059 9.667 0.376 1.00 88.75 172 LEU A C 1
ATOM 1274 O O . LEU A 1 172 ? 10.126 10.050 -0.095 1.00 88.75 172 LEU A O 1
ATOM 1278 N N . GLY A 1 173 ? 8.572 10.162 1.518 1.00 85.75 173 GLY A N 1
ATOM 1279 C CA . GLY A 1 173 ? 9.214 11.240 2.276 1.00 85.75 173 GLY A CA 1
ATOM 1280 C C . GLY A 1 173 ? 10.542 10.850 2.928 1.00 85.75 173 GLY A C 1
ATOM 1281 O O . GLY A 1 173 ? 11.287 11.725 3.367 1.00 85.75 173 GLY A O 1
ATOM 1282 N N . VAL A 1 174 ? 10.848 9.553 2.989 1.00 81.56 174 VAL A N 1
ATOM 1283 C CA . VAL A 1 174 ? 12.118 9.035 3.509 1.00 81.56 174 VAL A CA 1
ATOM 1284 C C . VAL A 1 174 ? 13.050 8.540 2.407 1.00 81.56 174 VAL A C 1
ATOM 1286 O O . VAL A 1 174 ? 14.070 7.934 2.716 1.00 81.56 174 VAL A O 1
ATOM 1289 N N . LEU A 1 175 ? 12.741 8.796 1.133 1.00 80.44 175 LEU A N 1
ATOM 1290 C CA . LEU A 1 175 ? 13.671 8.492 0.052 1.00 80.44 175 LEU A CA 1
ATOM 1291 C C . LEU A 1 175 ? 14.878 9.440 0.105 1.00 80.44 175 LEU A C 1
ATOM 1293 O O . LEU A 1 175 ? 14.702 10.656 0.227 1.00 80.44 175 LEU A O 1
ATOM 1297 N N . PRO A 1 176 ? 16.114 8.914 0.024 1.00 71.06 176 PRO A N 1
ATOM 1298 C CA . PRO A 1 176 ? 17.292 9.759 -0.053 1.00 71.06 176 PRO A CA 1
ATOM 1299 C C . PRO A 1 176 ? 17.263 10.531 -1.375 1.00 71.06 176 PRO A C 1
ATOM 1301 O O . PRO A 1 176 ? 17.259 9.942 -2.452 1.00 71.06 176 PRO A O 1
ATOM 1304 N N . VAL A 1 177 ? 17.254 11.858 -1.291 1.00 65.19 177 VAL A N 1
ATOM 1305 C CA . VAL A 1 177 ? 17.436 12.735 -2.450 1.00 65.19 177 VAL A CA 1
ATOM 1306 C C . VAL A 1 177 ? 18.912 13.096 -2.568 1.00 65.19 177 VAL A C 1
ATOM 1308 O O . VAL A 1 177 ? 19.555 13.416 -1.565 1.00 65.19 177 VAL A O 1
ATOM 1311 N N . ALA A 1 178 ? 19.461 13.025 -3.782 1.00 59.22 178 ALA A N 1
ATOM 1312 C CA . ALA A 1 178 ? 20.793 13.556 -4.049 1.00 59.22 178 ALA A CA 1
ATOM 1313 C C . ALA A 1 178 ? 20.797 15.061 -3.723 1.00 59.22 178 ALA A C 1
ATOM 1315 O O . ALA A 1 178 ? 19.901 15.784 -4.166 1.00 59.22 178 ALA A O 1
ATOM 1316 N N . GLN A 1 179 ? 21.760 15.500 -2.908 1.00 46.50 179 GLN A N 1
ATOM 1317 C CA . GLN A 1 179 ? 22.010 16.921 -2.646 1.00 46.50 179 GLN A CA 1
ATOM 1318 C C . GLN A 1 179 ? 22.954 17.510 -3.688 1.00 46.50 179 GLN A C 1
ATOM 1320 O O . GLN A 1 179 ? 23.892 16.788 -4.095 1.00 46.50 179 GLN A O 1
#

pLDDT: mean 86.81, std 14.94, range [36.34, 98.5]

Sequence (179 aa):
MSFSSVEFTRAPEVSVEFAGRVRGLLCASALGDALGYPLELLSAEQIAECAPKPWESAFGELLVSDDTQLTCFTLDGLTEVLEWNNEGAAADELACLWLAYLRWFRGIGDVLPESAPFSLDREIDGSAELTARRGPGAATLRALGAGEMQLVSKSVNPDALGSGALVRAAALGVLPVAQ

Radius of gyration: 18.83 Å; chains: 1; bounding box: 54×31×50 Å

Secondary structure (DSSP, 8-state):
----TTSTT------HHHHHHHHHHHHHHHHHHHHHGGGTT--HHHHHHH---SHHHHHSS----HHHHHHHHHHHHHHHHHHHHHTT----HHHHHHHHHHHHHHHTTPPPPTTSPP----GGGG-TTTSS--S--HHHHHHHHT-S--BTTB-S-TT---SHHHHHHTTGGGSPPP-